Protein AF-W7QJF6-F1 (afdb_monomer_lite)

Foldseek 3Di:
DPPPPVVVVVVVVVVPPPDPPQLWDWKWKWKWFAAPVRDTDIAIWAWTWDQDPVGTWIDTRVDIDHDPHDDQKDKWKWFADPLAWIDTPRGDPDTTGWMWMDIHPKIWIWDAQPVDPARSSIWIAIRNWTWGAPDRMWMWIQGADSHGGPDTDIDNIHGCPDPPD

Secondary structure (DSSP, 8-state):
--SHHHHHHHHHHGGG--------EEE-EEEEEE-TTS-EEEEE--EEEEEETTEEEEEETTEEEE-SS--SEEEEEEEEETTTEEE-TTT-SS-BSEEEEEETTEEEEEEE-TTS-SGGGEEEEETTEEEEESSSEEEEEEEEETTEEEEEEEESEEE------

pLDDT: mean 88.52, std 15.72, range [31.42, 98.75]

Organism: NCBI:txid1328313

Structure (mmCIF, N/CA/C/O backbone):
data_AF-W7QJF6-F1
#
_entry.id   AF-W7QJF6-F1
#
loop_
_atom_site.group_PDB
_atom_site.id
_atom_site.type_symbol
_atom_site.label_atom_id
_atom_site.label_alt_id
_atom_site.label_comp_id
_atom_site.label_asym_id
_atom_site.label_entity_id
_atom_site.label_seq_id
_atom_site.pdbx_PDB_ins_code
_atom_site.Cartn_x
_atom_site.Cartn_y
_atom_site.Cartn_z
_atom_site.occupancy
_atom_site.B_iso_or_equiv
_atom_site.auth_seq_id
_atom_site.auth_comp_id
_atom_site.auth_asym_id
_atom_site.auth_atom_id
_atom_site.pdbx_PDB_model_num
ATOM 1 N N . MET A 1 1 ? 28.738 -36.493 -50.701 1.00 46.72 1 MET A N 1
ATOM 2 C CA . MET A 1 1 ? 28.879 -36.194 -49.258 1.00 46.72 1 MET A CA 1
ATOM 3 C C . MET A 1 1 ? 29.224 -34.708 -49.078 1.00 46.72 1 MET A C 1
ATOM 5 O O . MET A 1 1 ? 30.359 -34.384 -48.784 1.00 46.72 1 MET A O 1
ATOM 9 N N . PHE A 1 2 ? 28.289 -33.781 -49.338 1.00 48.06 2 PHE A N 1
ATOM 10 C CA . PHE A 1 2 ? 28.558 -32.322 -49.267 1.00 48.06 2 PHE A CA 1
ATOM 11 C C . PHE A 1 2 ? 27.484 -31.514 -48.511 1.00 48.06 2 PHE A C 1
ATOM 13 O O . PHE A 1 2 ? 27.641 -30.316 -48.318 1.00 48.06 2 PHE A O 1
ATOM 20 N N . PHE A 1 3 ? 26.427 -32.162 -48.008 1.00 50.78 3 PHE A N 1
ATOM 21 C CA . PHE A 1 3 ? 25.281 -31.479 -47.389 1.00 50.78 3 PHE A CA 1
ATOM 22 C C . PHE A 1 3 ? 25.464 -31.147 -45.891 1.00 50.78 3 PHE A C 1
ATOM 24 O O . PHE A 1 3 ? 24.672 -30.414 -45.313 1.00 50.78 3 PHE A O 1
ATOM 31 N N . SER A 1 4 ? 26.521 -31.661 -45.248 1.00 56.44 4 SER A N 1
ATOM 32 C CA . SER A 1 4 ? 26.684 -31.606 -43.783 1.00 56.44 4 SER A CA 1
ATOM 33 C C . SER A 1 4 ? 27.322 -30.316 -43.257 1.00 56.44 4 SER A C 1
ATOM 35 O O . SER A 1 4 ? 27.144 -29.992 -42.086 1.00 56.44 4 SER A O 1
ATOM 37 N N . ARG A 1 5 ? 28.082 -29.581 -44.080 1.00 53.31 5 ARG A N 1
ATOM 38 C CA . ARG A 1 5 ? 28.801 -28.376 -43.628 1.00 53.31 5 ARG A CA 1
ATOM 39 C C . ARG A 1 5 ? 27.915 -27.131 -43.649 1.00 53.31 5 ARG A C 1
ATOM 41 O O . ARG A 1 5 ? 27.956 -26.356 -42.703 1.00 53.31 5 ARG A O 1
ATOM 48 N N . SER A 1 6 ? 27.062 -26.983 -44.663 1.00 55.75 6 SER A N 1
ATOM 49 C CA . SER A 1 6 ? 26.187 -25.811 -44.819 1.00 55.75 6 SER A CA 1
ATOM 50 C C . SER A 1 6 ? 25.121 -25.697 -43.721 1.00 55.75 6 SER A C 1
ATOM 52 O O . SER A 1 6 ? 24.794 -24.593 -43.302 1.00 55.75 6 SER A O 1
ATOM 54 N N . ILE A 1 7 ? 24.633 -26.828 -43.198 1.00 58.03 7 ILE A N 1
ATOM 55 C CA . ILE A 1 7 ? 23.656 -26.865 -42.093 1.00 58.03 7 ILE A CA 1
ATOM 56 C C . ILE A 1 7 ? 24.297 -26.403 -40.773 1.00 58.03 7 ILE A C 1
ATOM 58 O O . ILE A 1 7 ? 23.670 -25.695 -39.990 1.00 58.03 7 ILE A O 1
ATOM 62 N N . MET A 1 8 ? 25.574 -26.728 -40.552 1.00 55.44 8 MET A N 1
ATOM 63 C CA . MET A 1 8 ? 26.297 -26.355 -39.333 1.00 55.44 8 MET A CA 1
ATOM 64 C C . MET A 1 8 ? 26.568 -24.843 -39.252 1.00 55.44 8 MET A C 1
ATOM 66 O O . MET A 1 8 ? 26.462 -24.260 -38.175 1.00 55.44 8 MET A O 1
ATOM 70 N N . TYR A 1 9 ? 26.843 -24.190 -40.388 1.00 56.91 9 TYR A N 1
ATOM 71 C CA . TYR A 1 9 ? 26.976 -22.728 -40.445 1.00 56.91 9 TYR A CA 1
ATOM 72 C C . TYR A 1 9 ? 25.636 -22.003 -40.246 1.00 56.91 9 TYR A C 1
ATOM 74 O O . TYR A 1 9 ? 25.615 -20.921 -39.662 1.00 56.91 9 TYR A O 1
ATOM 82 N N . LEU A 1 10 ? 24.517 -22.611 -40.658 1.00 56.88 10 LEU A N 1
ATOM 83 C CA . LEU A 1 10 ? 23.178 -22.050 -40.451 1.00 56.88 10 LEU A CA 1
ATOM 84 C C . LEU A 1 10 ? 22.755 -22.091 -38.968 1.00 56.88 10 LEU A C 1
ATOM 86 O O . LEU A 1 10 ? 22.147 -21.142 -38.481 1.00 56.88 10 LEU A O 1
ATOM 90 N N . CYS A 1 11 ? 23.139 -23.134 -38.222 1.00 58.06 11 CYS A N 1
ATOM 91 C CA . CYS A 1 11 ? 22.901 -23.209 -36.775 1.00 58.06 11 CYS A CA 1
ATOM 92 C C . CYS A 1 11 ? 23.768 -22.233 -35.962 1.00 58.06 11 CYS A C 1
ATOM 94 O O . CYS A 1 11 ? 23.315 -21.741 -34.931 1.00 58.06 11 CYS A O 1
ATOM 96 N N . LEU A 1 12 ? 24.989 -21.916 -36.415 1.00 58.09 12 LEU A N 1
ATOM 97 C CA . LEU A 1 12 ? 25.867 -20.974 -35.709 1.00 58.09 12 LEU A CA 1
ATOM 98 C C . LEU A 1 12 ? 25.387 -19.515 -35.819 1.00 58.09 12 LEU A C 1
ATOM 100 O O . LEU A 1 12 ? 25.610 -18.729 -34.901 1.00 58.09 12 LEU A O 1
ATOM 104 N N . LEU A 1 13 ? 24.705 -19.153 -36.914 1.00 56.78 13 LEU A N 1
ATOM 105 C CA . LEU A 1 13 ? 24.174 -17.798 -37.111 1.00 56.78 13 LEU A CA 1
ATOM 106 C C . LEU A 1 13 ? 22.956 -17.490 -36.219 1.00 56.78 13 LEU A C 1
ATOM 108 O O . LEU A 1 13 ? 22.717 -16.331 -35.892 1.00 56.78 13 LEU A O 1
ATOM 112 N N . ALA A 1 14 ? 22.204 -18.510 -35.793 1.00 58.88 14 ALA A N 1
ATOM 113 C CA . ALA A 1 14 ? 21.005 -18.337 -34.968 1.00 58.88 14 ALA A CA 1
ATOM 114 C C . ALA A 1 14 ? 21.309 -17.981 -33.496 1.00 58.88 14 ALA A C 1
ATOM 116 O O . ALA A 1 14 ? 20.433 -17.483 -32.794 1.00 58.88 14 ALA A O 1
ATOM 117 N N . LEU A 1 15 ? 22.546 -18.187 -33.025 1.00 57.34 15 LEU A N 1
ATOM 118 C CA . LEU A 1 15 ? 22.946 -17.941 -31.630 1.00 57.34 15 LEU A CA 1
ATOM 119 C C . LEU A 1 15 ? 23.272 -16.469 -31.315 1.00 57.34 15 LEU A C 1
ATOM 121 O O . LEU A 1 15 ? 23.477 -16.130 -30.153 1.00 57.34 15 LEU A O 1
ATOM 125 N N . PHE A 1 16 ? 23.307 -15.585 -32.318 1.00 56.84 16 PHE A N 1
ATOM 126 C CA . PHE A 1 16 ? 23.640 -14.166 -32.126 1.00 56.84 16 PHE A CA 1
ATOM 127 C C . PHE A 1 16 ? 22.431 -13.239 -31.969 1.00 56.84 16 PHE A C 1
ATOM 129 O O . PHE A 1 16 ? 22.605 -12.049 -31.706 1.00 56.84 16 PHE A O 1
ATOM 136 N N . VAL A 1 17 ? 21.203 -13.759 -32.043 1.00 60.44 17 VAL A N 1
ATOM 137 C CA . VAL A 1 17 ? 19.993 -12.980 -31.736 1.00 60.44 17 VAL A CA 1
ATOM 138 C C . VAL A 1 17 ? 19.698 -13.081 -30.237 1.00 60.44 17 VAL A C 1
ATOM 140 O O . VAL A 1 17 ? 18.695 -13.640 -29.808 1.00 60.44 17 VAL A O 1
ATOM 143 N N . SER A 1 18 ? 20.606 -12.562 -29.407 1.00 57.16 18 SER A N 1
ATOM 144 C CA . SER A 1 18 ? 20.314 -12.325 -27.992 1.00 57.16 18 SER A CA 1
ATOM 145 C C . SER A 1 18 ? 19.528 -11.022 -27.897 1.00 57.16 18 SER A C 1
ATOM 147 O O . SER A 1 18 ? 20.116 -9.943 -27.814 1.00 57.16 18 SER A O 1
ATOM 149 N N . THR A 1 19 ? 18.197 -11.096 -27.907 1.00 59.34 19 THR A N 1
ATOM 150 C CA . THR A 1 19 ? 17.375 -9.951 -27.505 1.00 59.34 19 THR A CA 1
ATOM 151 C C . THR A 1 19 ? 17.765 -9.588 -26.077 1.00 59.34 19 THR A C 1
ATOM 153 O O . THR A 1 19 ? 17.711 -10.437 -25.187 1.00 59.34 19 THR A O 1
ATOM 156 N N . LYS A 1 20 ? 18.203 -8.348 -25.844 1.00 55.03 20 LYS A N 1
ATOM 157 C CA . LYS A 1 20 ? 18.282 -7.802 -24.489 1.00 55.03 20 LYS A CA 1
ATOM 158 C C . LYS A 1 20 ? 16.850 -7.821 -23.963 1.00 55.03 20 LYS A C 1
ATOM 160 O O . LYS A 1 20 ? 16.043 -7.003 -24.390 1.00 55.03 20 LYS A O 1
ATOM 165 N N . ALA A 1 21 ? 16.512 -8.814 -23.144 1.00 64.62 21 ALA A N 1
ATOM 166 C CA . ALA A 1 21 ? 15.244 -8.828 -22.441 1.00 64.62 21 ALA A CA 1
ATOM 167 C C . ALA A 1 21 ? 15.278 -7.624 -21.498 1.00 64.62 21 ALA A C 1
ATOM 169 O O . ALA A 1 21 ? 15.979 -7.641 -20.489 1.00 64.62 21 ALA A O 1
ATOM 170 N N . SER A 1 22 ? 14.636 -6.531 -21.903 1.00 67.31 22 SER A N 1
ATOM 171 C CA . SER A 1 22 ? 14.373 -5.431 -20.990 1.00 67.31 22 SER A CA 1
ATOM 172 C C . SER A 1 22 ? 13.308 -5.945 -20.038 1.00 67.31 22 SER A C 1
ATOM 174 O O . SER A 1 22 ? 12.231 -6.339 -20.485 1.00 67.31 22 SER A O 1
ATOM 176 N N . ALA A 1 23 ? 13.635 -6.017 -18.751 1.00 79.12 23 ALA A N 1
ATOM 177 C CA . ALA A 1 23 ? 12.638 -6.254 -17.724 1.00 79.12 23 ALA A CA 1
ATOM 178 C C . ALA A 1 23 ? 11.577 -5.160 -17.873 1.00 79.12 23 ALA A C 1
ATOM 180 O O . ALA A 1 23 ? 11.911 -3.986 -17.829 1.00 79.12 23 ALA A O 1
ATOM 181 N N . GLU A 1 24 ? 10.327 -5.508 -18.128 1.00 93.12 24 GLU A N 1
ATOM 182 C CA . GLU A 1 24 ? 9.219 -4.560 -18.122 1.00 93.12 24 GLU A CA 1
ATOM 183 C C . GLU A 1 24 ? 8.052 -5.225 -17.422 1.00 93.12 24 GLU A C 1
ATOM 185 O O . GLU A 1 24 ? 7.774 -6.406 -17.638 1.00 93.12 24 GLU A O 1
ATOM 190 N N . PHE A 1 25 ? 7.359 -4.466 -16.584 1.00 95.44 25 PHE A N 1
ATOM 191 C CA . PHE A 1 25 ? 6.151 -4.945 -15.938 1.00 95.44 25 PHE A CA 1
ATOM 192 C C . PHE A 1 25 ? 5.097 -3.854 -15.881 1.00 95.44 25 PHE A C 1
ATOM 194 O O . PHE A 1 25 ? 5.381 -2.655 -15.793 1.00 95.44 25 PHE A O 1
ATOM 201 N N . ASP A 1 26 ? 3.851 -4.304 -15.896 1.00 96.44 26 ASP A N 1
ATOM 202 C CA . ASP A 1 26 ? 2.683 -3.485 -15.634 1.00 96.44 26 ASP A CA 1
ATOM 203 C C . ASP A 1 26 ? 1.803 -4.217 -14.634 1.00 96.44 26 ASP A C 1
ATOM 205 O O . ASP A 1 26 ? 1.216 -5.254 -14.939 1.00 96.44 26 ASP A O 1
ATOM 209 N N . LEU A 1 27 ? 1.769 -3.696 -13.416 1.00 97.25 27 LEU A N 1
ATOM 210 C CA . LEU A 1 27 ? 0.992 -4.229 -12.316 1.00 97.25 27 LEU A CA 1
ATOM 211 C C . LEU A 1 27 ? -0.161 -3.260 -12.065 1.00 97.25 27 LEU A C 1
ATOM 213 O O . LEU A 1 27 ? -0.019 -2.337 -11.251 1.00 97.25 27 LEU A O 1
ATOM 217 N N . PRO A 1 28 ? -1.308 -3.439 -12.745 1.00 96.88 28 PRO A N 1
ATOM 218 C CA . PRO A 1 28 ? -2.500 -2.700 -12.385 1.00 96.88 28 PRO A CA 1
ATOM 219 C C . PRO A 1 28 ? -2.871 -3.060 -10.947 1.00 96.88 28 PRO A C 1
ATOM 221 O O . PRO A 1 28 ? -2.832 -4.226 -10.540 1.00 96.88 28 PRO A O 1
ATOM 224 N N . GLY A 1 29 ? -3.234 -2.047 -10.173 1.00 97.56 29 GLY A N 1
ATOM 225 C CA . GLY A 1 29 ? -3.685 -2.240 -8.809 1.00 97.56 29 GLY A CA 1
ATOM 226 C C . GLY A 1 29 ? -4.877 -1.367 -8.492 1.00 97.56 29 GLY A C 1
ATOM 227 O O . GLY A 1 29 ? -5.045 -0.275 -9.039 1.00 97.56 29 GLY A O 1
ATOM 228 N N . GLN A 1 30 ? -5.723 -1.878 -7.607 1.00 98.38 30 GLN A N 1
ATOM 229 C CA . GLN A 1 30 ? -6.931 -1.194 -7.184 1.00 98.38 30 GLN A CA 1
ATOM 230 C C . GLN A 1 30 ? -7.169 -1.406 -5.696 1.00 98.38 30 GLN A C 1
ATOM 232 O O . GLN A 1 30 ? -7.272 -2.538 -5.210 1.00 98.38 30 GLN A O 1
ATOM 237 N N . ALA A 1 31 ? -7.278 -0.295 -4.976 1.00 98.38 31 ALA A N 1
ATOM 238 C CA . ALA A 1 31 ? -7.696 -0.251 -3.590 1.00 98.38 31 ALA A CA 1
ATOM 239 C C . ALA A 1 31 ? -9.178 0.118 -3.503 1.00 98.38 31 ALA A C 1
ATOM 241 O O . ALA A 1 31 ? -9.624 1.111 -4.066 1.00 98.38 31 ALA A O 1
ATOM 242 N N . ILE A 1 32 ? -9.953 -0.658 -2.754 1.00 98.62 32 ILE A N 1
ATOM 243 C CA . ILE A 1 32 ? -11.303 -0.288 -2.340 1.00 98.62 32 ILE A CA 1
ATOM 244 C C . ILE A 1 32 ? -11.212 0.228 -0.911 1.00 98.62 32 ILE A C 1
ATOM 246 O O . ILE A 1 32 ? -11.050 -0.564 0.018 1.00 98.62 32 ILE A O 1
ATOM 250 N N . ILE A 1 33 ? -11.325 1.544 -0.730 1.00 98.25 33 ILE A N 1
ATOM 251 C CA . ILE A 1 33 ? -11.368 2.169 0.596 1.00 98.25 33 ILE A CA 1
ATOM 252 C C . ILE A 1 33 ? -12.810 2.282 1.087 1.00 98.25 33 ILE A C 1
ATOM 254 O O . ILE A 1 33 ? -13.732 2.505 0.301 1.00 98.25 33 ILE A O 1
ATOM 258 N N . VAL A 1 34 ? -13.008 2.147 2.396 1.00 98.25 34 VAL A N 1
ATOM 259 C CA . VAL A 1 34 ? -14.303 2.335 3.061 1.00 98.25 34 VAL A CA 1
ATOM 260 C C . VAL A 1 34 ? -14.185 3.499 4.030 1.00 98.25 34 VAL A C 1
ATOM 262 O O . VAL A 1 34 ? -13.388 3.442 4.965 1.00 98.25 34 VAL A O 1
ATOM 265 N N . TYR A 1 35 ? -14.963 4.554 3.815 1.00 96.94 35 TYR A N 1
ATOM 266 C CA . TYR A 1 35 ? -15.011 5.724 4.692 1.00 96.94 35 TYR A CA 1
ATOM 267 C C . TYR A 1 35 ? -15.844 5.461 5.958 1.00 96.94 35 TYR A C 1
ATOM 269 O O . TYR A 1 35 ? -16.648 4.528 5.971 1.00 96.94 35 TYR A O 1
ATOM 277 N N . PRO A 1 36 ? -15.737 6.312 7.000 1.00 93.69 36 PRO A N 1
ATOM 278 C CA . PRO A 1 36 ? -16.534 6.171 8.225 1.00 93.69 36 PRO A CA 1
ATOM 279 C C . PRO A 1 36 ? -18.051 6.167 7.996 1.00 93.69 36 PRO A C 1
ATOM 281 O O . PRO A 1 36 ? -18.788 5.561 8.765 1.00 93.69 36 PRO A O 1
ATOM 284 N N . SER A 1 37 ? -18.522 6.797 6.915 1.00 94.81 37 SER A N 1
ATOM 285 C CA . SER A 1 37 ? -19.928 6.773 6.491 1.00 94.81 37 SER A CA 1
ATOM 286 C C . SER A 1 37 ? -20.387 5.428 5.910 1.00 94.81 37 SER A C 1
ATOM 288 O O . SER A 1 37 ? -21.560 5.274 5.586 1.00 94.81 37 SER A O 1
ATOM 290 N N . GLY A 1 38 ? -19.475 4.474 5.710 1.00 95.31 38 GLY A N 1
ATOM 291 C CA . GLY A 1 38 ? -19.715 3.225 4.987 1.00 95.31 38 GLY A CA 1
ATOM 292 C C . GLY A 1 38 ? -19.571 3.346 3.466 1.00 95.31 38 GLY A C 1
ATOM 293 O O . GLY A 1 38 ? -19.609 2.328 2.772 1.00 95.31 38 GLY A O 1
ATOM 294 N N . LEU A 1 39 ? -19.362 4.559 2.935 1.00 97.06 39 LEU A N 1
ATOM 295 C CA . LEU A 1 39 ? -19.126 4.773 1.507 1.00 97.06 39 LEU A CA 1
ATOM 296 C C . LEU A 1 39 ? -17.869 4.022 1.058 1.00 97.06 39 LEU A C 1
ATOM 298 O O . LEU A 1 39 ? -16.792 4.206 1.627 1.00 97.06 39 LEU A O 1
ATOM 302 N N . LYS A 1 40 ? -18.007 3.226 -0.003 1.00 98.25 40 LYS A N 1
ATOM 303 C CA . LYS A 1 40 ? -16.890 2.551 -0.663 1.00 98.25 40 LYS A CA 1
ATOM 304 C C . LYS A 1 40 ? -16.434 3.362 -1.864 1.00 98.25 40 LYS A C 1
ATOM 306 O O . LYS A 1 40 ? -17.268 3.812 -2.647 1.00 98.25 40 LYS A O 1
ATOM 311 N N . LYS A 1 41 ? -15.124 3.518 -2.026 1.00 98.00 41 LYS A N 1
ATOM 312 C CA . LYS A 1 41 ? -14.538 4.220 -3.167 1.00 98.00 41 LYS A CA 1
ATOM 313 C C . LYS A 1 41 ? -13.386 3.399 -3.754 1.00 98.00 41 LYS A C 1
ATOM 315 O O . LYS A 1 41 ? -12.486 3.036 -2.997 1.00 98.00 41 LYS A O 1
ATOM 320 N N . PRO A 1 42 ? -13.398 3.099 -5.064 1.00 98.12 42 PRO A N 1
ATOM 321 C CA . PRO A 1 42 ? -12.235 2.542 -5.732 1.00 98.12 42 PRO A CA 1
ATOM 322 C C . PRO A 1 42 ? -11.166 3.622 -5.931 1.00 98.12 42 PRO A C 1
ATOM 324 O O . PRO A 1 42 ? -11.480 4.791 -6.174 1.00 98.12 42 PRO A O 1
ATOM 327 N N . VAL A 1 43 ? -9.909 3.216 -5.822 1.00 97.94 43 VAL A N 1
ATOM 328 C CA . VAL A 1 43 ? -8.728 4.022 -6.110 1.00 97.94 43 VAL A CA 1
ATOM 329 C C . VAL A 1 43 ? -7.775 3.162 -6.917 1.00 97.94 43 VAL A C 1
ATOM 331 O O . VAL A 1 43 ? -7.345 2.110 -6.442 1.00 97.94 43 VAL A O 1
ATOM 334 N N . ASP A 1 44 ? -7.446 3.609 -8.120 1.00 97.88 44 ASP A N 1
ATOM 335 C CA . ASP A 1 44 ? -6.456 2.933 -8.944 1.00 97.88 44 ASP A CA 1
ATOM 336 C C . ASP A 1 44 ? -5.063 3.346 -8.475 1.00 97.88 44 ASP A C 1
ATOM 338 O O . ASP A 1 44 ? -4.715 4.527 -8.420 1.00 97.88 44 ASP A O 1
ATOM 342 N N . PHE A 1 45 ? -4.277 2.355 -8.087 1.00 98.19 45 PHE A N 1
ATOM 343 C CA . PHE A 1 45 ? -2.912 2.539 -7.635 1.00 98.19 45 PHE A CA 1
ATOM 344 C C . PHE A 1 45 ? -2.135 1.294 -8.034 1.00 98.19 45 PHE A C 1
ATOM 346 O O . PHE A 1 45 ? -2.334 0.233 -7.459 1.00 98.19 45 PHE A O 1
ATOM 353 N N . GLY A 1 46 ? -1.320 1.414 -9.077 1.00 98.06 46 GLY A N 1
ATOM 354 C CA . GLY A 1 46 ? -0.523 0.326 -9.636 1.00 98.06 46 GLY A CA 1
ATOM 355 C C . GLY A 1 46 ? 0.953 0.684 -9.718 1.00 98.06 46 GLY A C 1
ATOM 356 O O . GLY A 1 46 ? 1.332 1.828 -9.453 1.00 98.06 46 GLY A O 1
ATOM 357 N N . PHE A 1 47 ? 1.771 -0.283 -10.124 1.00 98.25 47 PHE A N 1
ATOM 358 C CA . PHE A 1 47 ? 3.188 -0.071 -10.405 1.00 98.25 47 PHE A CA 1
ATOM 359 C C . PHE A 1 47 ? 3.509 -0.459 -11.839 1.00 98.25 47 PHE A C 1
ATOM 361 O O . PHE A 1 47 ? 3.071 -1.504 -12.306 1.00 98.25 47 PHE A O 1
ATOM 368 N N . SER A 1 48 ? 4.325 0.332 -12.526 1.00 97.44 48 SER A N 1
ATOM 369 C CA . SER A 1 48 ? 4.808 -0.041 -13.856 1.00 97.44 48 SER A CA 1
ATOM 370 C C . SER A 1 48 ? 6.271 0.318 -14.028 1.00 97.44 48 SER A C 1
ATOM 372 O O . SER A 1 48 ? 6.685 1.391 -13.596 1.00 97.44 48 SER A O 1
ATOM 374 N N . TYR A 1 49 ? 7.017 -0.522 -14.730 1.00 97.06 49 TYR A N 1
ATOM 375 C CA . TYR A 1 49 ? 8.364 -0.237 -15.208 1.00 97.06 49 TYR A CA 1
ATOM 376 C C . TYR A 1 49 ? 8.400 -0.516 -16.708 1.00 97.06 49 TYR A C 1
ATOM 378 O O . TYR A 1 49 ? 8.193 -1.659 -17.113 1.00 97.06 49 TYR A O 1
ATOM 386 N N . LYS A 1 50 ? 8.571 0.528 -17.526 1.00 95.38 50 LYS A N 1
ATOM 387 C CA . LYS A 1 50 ? 8.444 0.439 -18.991 1.00 95.38 50 LYS A CA 1
ATOM 388 C C . LYS A 1 50 ? 9.429 1.353 -19.704 1.00 95.38 50 LYS A C 1
ATOM 390 O O . LYS A 1 50 ? 9.685 2.467 -19.232 1.00 95.38 50 LYS A O 1
ATOM 395 N N . MET A 1 51 ? 9.938 0.919 -20.854 1.00 93.00 51 MET A N 1
ATOM 396 C CA . MET A 1 51 ? 10.613 1.807 -21.791 1.00 93.00 51 MET A CA 1
ATOM 397 C C . MET A 1 51 ? 9.583 2.733 -22.444 1.00 93.00 51 MET A C 1
ATOM 399 O O . MET A 1 51 ? 8.524 2.300 -22.894 1.00 93.00 51 MET A O 1
ATOM 403 N N . THR A 1 52 ? 9.891 4.023 -22.489 1.00 88.75 52 THR A N 1
ATOM 404 C CA . THR A 1 52 ? 9.105 5.033 -23.205 1.00 88.75 52 THR A CA 1
ATOM 405 C C . THR A 1 52 ? 10.011 5.779 -24.176 1.00 88.75 52 THR A C 1
ATOM 407 O O . THR A 1 52 ? 11.234 5.646 -24.108 1.00 88.75 52 THR A O 1
ATOM 410 N N . ASP A 1 53 ? 9.437 6.612 -25.041 1.00 88.44 53 ASP A N 1
ATOM 411 C CA . ASP A 1 53 ? 10.216 7.464 -25.949 1.00 88.44 53 ASP A CA 1
ATOM 412 C C . ASP A 1 53 ? 11.162 8.426 -25.193 1.00 88.44 53 ASP A C 1
ATOM 414 O O . ASP A 1 53 ? 12.184 8.851 -25.725 1.00 88.44 53 ASP A O 1
ATOM 418 N N . GLU A 1 54 ? 10.859 8.728 -23.924 1.00 87.75 54 GLU A N 1
ATOM 419 C CA . GLU A 1 54 ? 11.665 9.567 -23.024 1.00 87.75 54 GLU A CA 1
ATOM 420 C C . GLU A 1 54 ? 12.695 8.767 -22.197 1.00 87.75 54 GLU A C 1
ATOM 422 O O . GLU A 1 54 ? 13.330 9.308 -21.289 1.00 87.75 54 GLU A O 1
ATOM 427 N N . GLY A 1 55 ? 12.852 7.472 -22.480 1.00 90.12 55 GLY A N 1
ATOM 428 C CA . GLY A 1 55 ? 13.657 6.533 -21.701 1.00 90.12 55 GLY A CA 1
ATOM 429 C C . GLY A 1 55 ? 12.824 5.682 -20.743 1.00 90.12 55 GLY A C 1
ATOM 430 O O . GLY A 1 55 ? 11.590 5.688 -20.770 1.00 90.12 55 GLY A O 1
ATOM 431 N N . THR A 1 56 ? 13.496 4.904 -19.895 1.00 94.56 56 THR A N 1
ATOM 432 C CA . THR A 1 56 ? 12.819 3.976 -18.984 1.00 94.56 56 THR A CA 1
ATOM 433 C C . THR A 1 56 ? 12.217 4.695 -17.785 1.00 94.56 56 THR A C 1
ATOM 435 O O . THR A 1 56 ? 12.871 5.511 -17.128 1.00 94.56 56 THR A O 1
ATOM 438 N N . ARG A 1 57 ? 10.960 4.375 -17.475 1.00 96.69 57 ARG A N 1
ATOM 439 C CA . ARG A 1 57 ? 10.199 5.019 -16.404 1.00 96.69 57 ARG A CA 1
ATOM 440 C C . ARG A 1 57 ? 9.665 4.001 -15.414 1.00 96.69 57 ARG A C 1
ATOM 442 O O . ARG A 1 57 ? 9.165 2.951 -15.809 1.00 96.69 57 ARG A O 1
ATOM 449 N N . PHE A 1 58 ? 9.718 4.357 -14.136 1.00 97.31 58 PHE A N 1
ATOM 450 C CA . PHE A 1 58 ? 8.984 3.683 -13.073 1.00 97.31 58 PHE A CA 1
ATOM 451 C C . PHE A 1 58 ? 7.808 4.560 -12.647 1.00 97.31 58 PHE A C 1
ATOM 453 O O . PHE A 1 58 ? 7.986 5.757 -12.406 1.00 97.31 58 PHE A O 1
ATOM 460 N N . SER A 1 59 ? 6.622 3.972 -12.529 1.00 97.62 59 SER A N 1
ATOM 461 C CA . SER A 1 59 ? 5.407 4.665 -12.107 1.00 97.62 59 SER A CA 1
ATOM 462 C C . SER A 1 59 ? 4.782 3.991 -10.893 1.00 97.62 59 SER A C 1
ATOM 464 O O . SER A 1 59 ? 4.776 2.766 -10.795 1.00 97.62 59 SER A O 1
ATOM 466 N N . ALA A 1 60 ? 4.235 4.808 -9.995 1.00 97.44 60 ALA A N 1
ATOM 467 C CA . ALA A 1 60 ? 3.445 4.413 -8.835 1.00 97.44 60 ALA A CA 1
ATOM 468 C C . ALA A 1 60 ? 2.168 5.267 -8.817 1.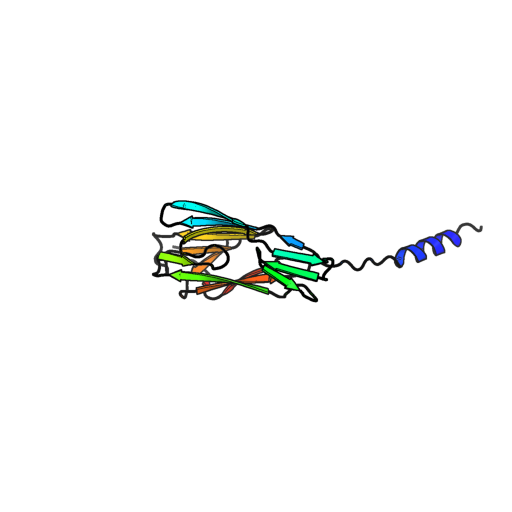00 97.44 60 ALA A C 1
ATOM 470 O O . ALA A 1 60 ? 2.214 6.473 -8.546 1.00 97.44 60 ALA A O 1
ATOM 471 N N . GLY A 1 61 ? 1.032 4.666 -9.171 1.00 96.12 61 GLY A N 1
ATOM 472 C CA . GLY A 1 61 ? -0.194 5.408 -9.473 1.00 96.12 61 GLY A CA 1
ATOM 473 C C . GLY A 1 61 ? 0.036 6.437 -10.586 1.00 96.12 61 GLY A C 1
ATOM 474 O O . GLY A 1 61 ? 0.581 6.119 -11.640 1.00 96.12 61 GLY A O 1
ATOM 475 N N . ASN A 1 62 ? -0.352 7.690 -10.343 1.00 94.00 62 ASN A N 1
ATOM 476 C CA . ASN A 1 62 ? -0.171 8.796 -11.291 1.00 94.00 62 ASN A CA 1
ATOM 477 C C . ASN A 1 62 ? 1.246 9.400 -11.289 1.00 94.00 62 ASN A C 1
ATOM 479 O O . ASN A 1 62 ? 1.540 10.259 -12.120 1.00 94.00 62 ASN A O 1
ATOM 483 N N . SER A 1 63 ? 2.109 9.000 -10.353 1.00 95.06 63 SER A N 1
ATOM 484 C CA . SER A 1 63 ? 3.481 9.501 -10.258 1.00 95.06 63 SER A CA 1
ATOM 485 C C . SER A 1 63 ? 4.402 8.667 -11.138 1.00 95.06 63 SER A C 1
ATOM 487 O O . SER A 1 63 ? 4.319 7.443 -11.117 1.00 95.06 63 SER A O 1
ATOM 489 N N . SER A 1 64 ? 5.311 9.308 -11.873 1.00 96.06 64 SER A N 1
ATOM 490 C CA . SER A 1 64 ? 6.260 8.618 -12.751 1.00 96.06 64 SER A CA 1
ATOM 491 C C . SER A 1 64 ? 7.616 9.313 -12.762 1.00 96.06 64 SER A C 1
ATOM 493 O O . SER A 1 64 ? 7.678 10.538 -12.869 1.00 96.06 64 SER A O 1
ATOM 495 N N . VAL A 1 65 ? 8.700 8.542 -12.705 1.00 95.81 65 VAL A N 1
ATOM 496 C CA . VAL A 1 65 ? 10.083 9.040 -12.670 1.00 95.81 65 VAL A CA 1
ATOM 497 C C . VAL A 1 65 ? 10.971 8.274 -13.647 1.00 95.81 65 VAL A C 1
ATOM 499 O O . VAL A 1 65 ? 10.781 7.076 -13.860 1.00 95.81 65 VAL A O 1
ATOM 502 N N . ALA A 1 66 ? 11.945 8.966 -14.241 1.00 96.31 66 ALA A N 1
ATOM 503 C CA . ALA A 1 66 ? 12.960 8.341 -15.083 1.00 96.31 66 ALA A CA 1
ATOM 504 C C . ALA A 1 66 ? 13.945 7.542 -14.220 1.00 96.31 66 ALA A C 1
ATOM 506 O O . ALA A 1 66 ? 14.394 8.019 -13.176 1.00 96.31 66 ALA A O 1
ATOM 507 N N . VAL A 1 67 ? 14.279 6.331 -14.656 1.00 94.88 67 VAL A N 1
ATOM 508 C CA . VAL A 1 67 ? 15.143 5.401 -13.921 1.00 94.88 67 VAL A CA 1
ATOM 509 C C . VAL A 1 67 ? 16.034 4.626 -14.887 1.00 94.88 67 VAL A C 1
ATOM 511 O O . VAL A 1 67 ? 15.641 4.334 -16.010 1.00 94.88 67 VAL A O 1
ATOM 514 N N . SER A 1 68 ? 17.238 4.258 -14.453 1.00 91.25 68 SER A N 1
ATOM 515 C CA . SER A 1 68 ? 18.136 3.404 -15.245 1.00 91.25 68 SER A CA 1
ATOM 516 C C . SER A 1 68 ? 17.845 1.909 -15.081 1.00 91.25 68 SER A C 1
ATOM 518 O O . SER A 1 68 ? 18.218 1.115 -15.938 1.00 91.25 68 SER A O 1
ATOM 520 N N . GLN A 1 69 ? 17.183 1.524 -13.990 1.00 91.88 69 GLN A N 1
ATOM 521 C CA . GLN A 1 69 ? 16.860 0.146 -13.614 1.00 91.88 69 GLN A CA 1
ATOM 522 C C . GLN A 1 69 ? 15.602 0.124 -12.739 1.00 91.88 69 GLN A C 1
ATOM 524 O O . GLN A 1 69 ? 15.174 1.174 -12.249 1.00 91.88 69 GLN A O 1
ATOM 529 N N . VAL A 1 70 ? 15.011 -1.055 -12.534 1.00 93.88 70 VAL A N 1
ATOM 530 C CA . VAL A 1 70 ? 13.891 -1.226 -11.595 1.00 93.88 70 VAL A CA 1
ATOM 531 C C . VAL A 1 70 ? 14.329 -0.749 -10.199 1.00 93.88 70 VAL A C 1
ATOM 533 O O . VAL A 1 70 ? 15.392 -1.165 -9.730 1.00 93.88 70 VAL A O 1
ATOM 536 N N . PRO A 1 71 ? 13.56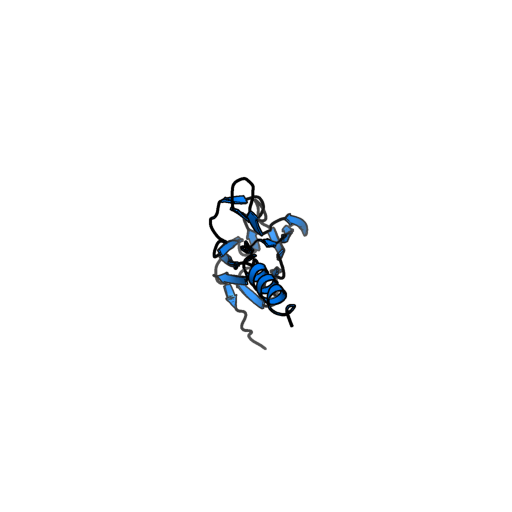2 0.122 -9.518 1.00 94.56 71 PRO A N 1
ATOM 537 C CA . PRO A 1 71 ? 13.865 0.506 -8.143 1.00 94.56 71 PRO A CA 1
ATOM 538 C C . PRO A 1 71 ? 13.856 -0.703 -7.209 1.00 94.56 71 PRO A C 1
ATOM 540 O O . PRO A 1 71 ? 12.992 -1.562 -7.325 1.00 94.56 71 PRO A O 1
ATOM 543 N N . GLU A 1 72 ? 14.749 -0.742 -6.220 1.00 95.31 72 GLU A N 1
ATOM 544 C CA . GLU A 1 72 ? 14.769 -1.853 -5.256 1.00 95.31 72 GLU A CA 1
ATOM 545 C C . GLU A 1 72 ? 13.473 -1.938 -4.440 1.00 95.31 72 GLU A C 1
ATOM 547 O O . GLU A 1 72 ? 13.013 -3.033 -4.105 1.00 95.31 72 GLU A O 1
ATOM 552 N N . GLN A 1 73 ? 12.886 -0.782 -4.110 1.00 96.81 73 GLN A N 1
ATOM 553 C CA . GLN A 1 73 ? 11.684 -0.721 -3.293 1.00 96.81 73 GLN A CA 1
ATOM 554 C C . GLN A 1 73 ? 10.844 0.544 -3.496 1.00 96.81 73 GLN A C 1
ATOM 556 O O . GLN A 1 73 ? 11.347 1.595 -3.896 1.00 96.81 73 GLN A O 1
ATOM 561 N N . TYR A 1 74 ? 9.573 0.446 -3.112 1.00 97.75 74 TYR A N 1
ATOM 562 C CA . TYR A 1 74 ? 8.655 1.563 -2.897 1.00 97.75 74 TYR A CA 1
ATOM 563 C C . TYR A 1 74 ? 7.970 1.382 -1.542 1.00 97.75 74 TYR A C 1
ATOM 565 O O . TYR A 1 74 ? 7.535 0.279 -1.214 1.00 97.75 74 TYR A O 1
ATOM 573 N N . THR A 1 75 ? 7.850 2.450 -0.755 1.00 97.81 75 THR A N 1
ATOM 574 C CA . THR A 1 75 ? 7.242 2.388 0.581 1.00 97.81 75 THR A CA 1
ATOM 575 C C . THR A 1 75 ? 5.911 3.123 0.594 1.00 97.81 75 THR A C 1
ATOM 577 O O . THR A 1 75 ? 5.858 4.318 0.319 1.00 97.81 75 THR A O 1
ATOM 580 N N . LEU A 1 76 ? 4.854 2.423 0.999 1.00 97.69 76 LEU A N 1
ATOM 581 C CA . LEU A 1 76 ? 3.539 2.997 1.277 1.00 97.69 76 LEU A CA 1
ATOM 582 C C . LEU A 1 76 ? 3.318 3.059 2.793 1.00 97.69 76 LEU A C 1
ATOM 584 O O . LEU A 1 76 ? 3.497 2.059 3.489 1.00 97.69 76 LEU A O 1
ATOM 588 N N . ALA A 1 77 ? 2.940 4.220 3.322 1.00 97.62 77 ALA A N 1
ATOM 589 C CA . ALA A 1 77 ? 2.778 4.426 4.760 1.00 97.62 77 ALA A CA 1
ATOM 590 C C . ALA A 1 77 ? 1.299 4.442 5.172 1.00 97.62 77 ALA A C 1
ATOM 592 O O . ALA A 1 77 ? 0.488 5.182 4.621 1.00 97.62 77 ALA A O 1
ATOM 593 N N . LEU A 1 78 ? 0.961 3.635 6.178 1.00 97.75 78 LEU A N 1
ATOM 594 C CA . LEU A 1 78 ? -0.353 3.578 6.809 1.00 97.75 78 LEU A CA 1
ATOM 595 C C . LEU A 1 78 ? -0.263 4.300 8.144 1.00 97.75 78 LEU A C 1
ATOM 597 O O . LEU A 1 78 ? 0.405 3.820 9.062 1.00 97.75 78 LEU A O 1
ATOM 601 N N . TYR A 1 79 ? -0.980 5.409 8.269 1.00 97.12 79 TYR A N 1
ATOM 602 C CA . TYR A 1 79 ? -1.039 6.189 9.498 1.00 97.12 79 TYR A CA 1
ATOM 603 C C . TYR A 1 79 ? -2.334 5.910 10.249 1.00 97.12 79 TYR A C 1
ATOM 605 O O . TYR A 1 79 ? -3.423 6.172 9.743 1.00 97.12 79 TYR A O 1
ATOM 613 N N . LEU A 1 80 ? -2.210 5.413 11.474 1.00 96.69 80 LEU A N 1
ATOM 614 C CA . LEU A 1 80 ? -3.299 5.247 12.421 1.00 96.69 80 LEU A CA 1
ATOM 615 C C . LEU A 1 80 ? -3.552 6.563 13.157 1.00 96.69 80 LEU A C 1
ATOM 617 O O . LEU A 1 80 ? -2.725 7.040 13.935 1.00 96.69 80 LEU A O 1
ATOM 621 N N . HIS A 1 81 ? -4.732 7.128 12.934 1.00 95.19 81 HIS A N 1
ATOM 622 C CA . HIS A 1 81 ? -5.188 8.363 13.549 1.00 95.19 81 HIS A CA 1
ATOM 623 C C . HIS A 1 81 ? -6.237 8.080 14.626 1.00 95.19 81 HIS A C 1
ATOM 625 O O . HIS A 1 81 ? -7.242 7.409 14.367 1.00 95.19 81 HIS A O 1
ATOM 631 N N . GLN A 1 82 ? -5.994 8.600 15.835 1.00 93.44 82 GLN A N 1
ATOM 632 C CA . GLN A 1 82 ? -6.887 8.482 17.001 1.00 93.44 82 GLN A CA 1
ATOM 633 C C . GLN A 1 82 ? -7.323 7.037 17.310 1.00 93.44 82 GLN A C 1
ATOM 635 O O . GLN A 1 82 ? -8.424 6.812 17.799 1.00 93.44 82 GLN A O 1
ATOM 640 N N . ASP A 1 83 ? -6.493 6.043 16.966 1.00 91.62 83 ASP A N 1
ATOM 641 C CA . ASP A 1 83 ? -6.814 4.611 17.075 1.00 91.62 83 ASP A CA 1
ATOM 642 C C . ASP A 1 83 ? -8.130 4.194 16.371 1.00 91.62 83 ASP A C 1
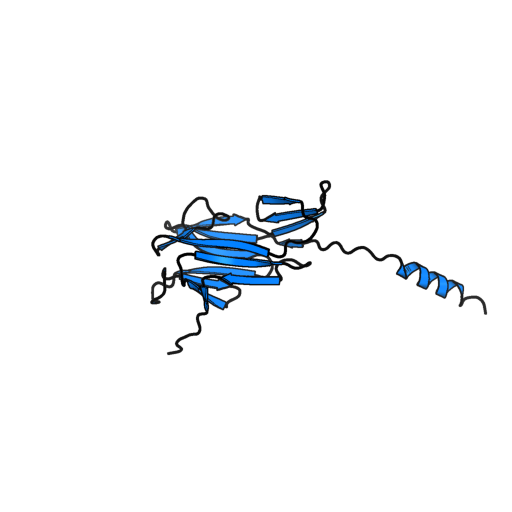ATOM 644 O O . ASP A 1 83 ? -8.685 3.123 16.620 1.00 91.62 83 ASP A O 1
ATOM 648 N N . GLN A 1 84 ? -8.645 5.024 15.461 1.00 91.06 84 GLN A N 1
ATOM 649 C CA . GLN A 1 84 ? -9.974 4.864 14.871 1.00 91.06 84 GLN A CA 1
ATOM 650 C C . GLN A 1 84 ? -9.931 4.871 13.353 1.00 91.06 84 GLN A C 1
ATOM 652 O O . GLN A 1 84 ? -10.636 4.068 12.740 1.00 91.06 84 GLN A O 1
ATOM 657 N N . TYR A 1 85 ? -9.084 5.701 12.753 1.00 94.88 85 TYR A N 1
ATOM 658 C CA . TYR A 1 85 ? -9.056 5.926 11.314 1.00 94.88 85 TYR A CA 1
ATOM 659 C C . TYR A 1 85 ? -7.662 5.746 10.742 1.00 94.88 85 TYR A C 1
ATOM 661 O O . TYR A 1 85 ? -6.670 5.751 11.465 1.00 94.88 85 TYR A O 1
ATOM 669 N N . ILE A 1 86 ? -7.605 5.573 9.431 1.00 97.12 86 ILE A N 1
ATOM 670 C CA . ILE A 1 86 ? -6.390 5.280 8.692 1.00 97.12 86 ILE A CA 1
ATOM 671 C C . ILE A 1 86 ? -6.236 6.315 7.598 1.00 97.12 86 ILE A C 1
ATOM 673 O O . ILE A 1 86 ? -7.214 6.734 6.977 1.00 97.12 86 ILE A O 1
ATOM 677 N N . TRP A 1 87 ? -5.001 6.725 7.363 1.00 97.69 87 TRP A N 1
ATOM 678 C CA . TRP A 1 87 ? -4.647 7.556 6.233 1.00 97.69 87 TRP A CA 1
ATOM 679 C C . TRP A 1 87 ? -3.487 6.940 5.461 1.00 97.69 87 TRP A C 1
ATOM 681 O O . TRP A 1 87 ? -2.524 6.452 6.051 1.00 97.69 87 TRP A O 1
ATOM 691 N N . VAL A 1 88 ? -3.628 6.961 4.140 1.00 97.94 88 VAL A N 1
ATOM 692 C CA . VAL A 1 88 ? -2.633 6.557 3.148 1.00 97.94 88 VAL A CA 1
ATOM 693 C C . VAL A 1 88 ? -2.696 7.615 2.053 1.00 97.94 88 VAL A C 1
ATOM 695 O O . VAL A 1 88 ? -3.758 7.798 1.444 1.00 97.94 88 VAL A O 1
ATOM 698 N N . SER A 1 89 ? -1.592 8.328 1.836 1.00 96.88 89 SER A N 1
ATOM 699 C CA . SER A 1 89 ? -1.492 9.451 0.892 1.00 96.88 89 SER A CA 1
ATOM 700 C C . SER A 1 89 ? -1.899 9.070 -0.526 1.00 96.88 89 SER A C 1
ATOM 702 O O . SER A 1 89 ? -2.587 9.834 -1.200 1.00 96.88 89 SER A O 1
ATOM 704 N N . GLU A 1 90 ? -1.512 7.872 -0.951 1.00 97.19 90 GLU A N 1
ATOM 705 C CA . GLU A 1 90 ? -1.743 7.332 -2.288 1.00 97.19 90 GLU A CA 1
ATOM 706 C C . GLU A 1 90 ? -3.221 7.002 -2.525 1.00 97.19 90 GLU A C 1
ATOM 708 O O . GLU A 1 90 ? -3.675 6.985 -3.665 1.00 97.19 90 GLU A O 1
ATOM 713 N N . PHE A 1 91 ? -3.995 6.756 -1.461 1.00 97.31 91 PHE A N 1
ATOM 714 C CA . PHE A 1 91 ? -5.392 6.336 -1.585 1.00 97.31 91 PHE A CA 1
ATOM 715 C C . PHE A 1 91 ? -6.376 7.499 -1.454 1.00 97.31 91 PHE A C 1
ATOM 717 O O . PHE A 1 91 ? -7.427 7.518 -2.096 1.00 97.31 91 PHE A O 1
ATOM 724 N N . SER A 1 92 ? -6.095 8.470 -0.583 1.00 95.25 92 SER A N 1
ATOM 725 C CA . SER A 1 92 ? -7.057 9.527 -0.269 1.00 95.25 92 SER A CA 1
ATOM 726 C C . SER A 1 92 ? -6.389 10.731 0.390 1.00 95.25 92 SER A C 1
ATOM 728 O O . SER A 1 92 ? -5.476 10.605 1.202 1.00 95.25 92 SER A O 1
ATOM 730 N N . LYS A 1 93 ? -6.934 11.926 0.129 1.00 93.19 93 LYS A N 1
ATOM 731 C CA . LYS A 1 93 ? -6.561 13.161 0.843 1.00 93.19 93 LYS A CA 1
ATOM 732 C C . LYS A 1 93 ? -7.037 13.192 2.303 1.00 93.19 93 LYS A C 1
ATOM 734 O O . LYS A 1 93 ? -6.642 14.081 3.045 1.00 93.19 93 LYS A O 1
ATOM 739 N N . GLY A 1 94 ? -7.910 12.268 2.704 1.00 93.81 94 GLY A N 1
ATOM 740 C CA . GLY A 1 94 ? -8.488 12.212 4.046 1.00 93.81 94 GLY A CA 1
ATOM 741 C C . GLY A 1 94 ? -8.581 10.798 4.606 1.00 93.81 94 GLY A C 1
ATOM 742 O O . GLY A 1 94 ? -8.336 9.816 3.899 1.00 93.81 94 GLY A O 1
ATOM 743 N N . TYR A 1 95 ? -8.967 10.722 5.877 1.00 96.75 95 TYR A N 1
ATOM 744 C CA . TYR A 1 95 ? -9.051 9.484 6.640 1.00 96.75 95 TYR A CA 1
ATOM 745 C C . TYR A 1 95 ? -10.170 8.552 6.158 1.00 96.75 95 TYR A C 1
ATOM 747 O O . TYR A 1 95 ? -11.263 8.990 5.795 1.00 96.75 95 TYR A O 1
ATOM 755 N N . PHE A 1 96 ? -9.912 7.252 6.217 1.00 97.69 96 PHE A N 1
ATOM 756 C CA . PHE A 1 96 ? -10.870 6.184 5.948 1.00 97.69 96 PHE A CA 1
ATOM 757 C C . PHE A 1 96 ? -10.764 5.094 7.026 1.00 97.69 96 PHE A C 1
ATOM 759 O O . PHE A 1 96 ? -9.908 5.145 7.907 1.00 97.69 96 PHE A O 1
ATOM 766 N N . SER A 1 97 ? -11.678 4.131 7.016 1.00 96.75 97 SER A N 1
ATOM 767 C CA . SER A 1 97 ? -11.756 3.077 8.029 1.00 96.75 97 SER A CA 1
ATOM 768 C C . SER A 1 97 ? -10.998 1.824 7.610 1.00 96.75 97 SER A C 1
ATOM 770 O O . SER A 1 97 ? -10.176 1.325 8.360 1.00 96.75 97 SER A O 1
ATOM 772 N N . THR A 1 98 ? -11.248 1.287 6.422 1.00 98.00 98 THR A N 1
ATOM 773 C CA . THR A 1 98 ? -10.646 0.017 5.981 1.00 98.00 98 THR A CA 1
ATOM 774 C C . THR A 1 98 ? -10.289 0.082 4.512 1.00 98.00 98 THR A C 1
ATOM 776 O O . THR A 1 98 ? -10.817 0.929 3.788 1.00 98.00 98 THR A O 1
ATOM 779 N N . PHE A 1 99 ? -9.446 -0.838 4.054 1.00 98.56 99 PHE A N 1
ATOM 780 C CA . PHE A 1 99 ? -9.223 -1.023 2.628 1.00 98.56 99 PHE A CA 1
ATOM 781 C C . PHE A 1 99 ? -8.972 -2.484 2.270 1.00 98.56 99 PHE A C 1
ATOM 783 O O . PHE A 1 99 ? -8.522 -3.270 3.103 1.00 98.56 99 PHE A O 1
ATOM 790 N N . VAL A 1 100 ? -9.242 -2.813 1.011 1.00 98.69 100 VAL A N 1
ATOM 791 C CA . VAL A 1 100 ? -8.743 -4.015 0.335 1.00 98.69 100 VAL A CA 1
ATOM 792 C C . VAL A 1 100 ? -8.003 -3.539 -0.902 1.00 98.69 100 VAL A C 1
ATOM 794 O O . VAL A 1 100 ? -8.604 -2.873 -1.738 1.00 98.69 100 VAL A O 1
ATOM 797 N N . TYR A 1 101 ? -6.718 -3.847 -1.007 1.00 98.75 101 TYR A N 1
ATOM 798 C CA . TYR A 1 101 ? -5.849 -3.446 -2.103 1.00 98.75 101 TYR A CA 1
ATOM 799 C C . TYR A 1 101 ? -5.309 -4.685 -2.807 1.00 98.75 101 TYR A C 1
ATOM 801 O O . TYR A 1 101 ? -4.645 -5.518 -2.192 1.00 98.75 101 TYR A O 1
ATOM 809 N N . LYS A 1 102 ? -5.636 -4.811 -4.093 1.00 98.62 102 LYS A N 1
ATOM 810 C CA . LYS A 1 102 ? -5.135 -5.870 -4.970 1.00 98.62 102 LYS A CA 1
ATOM 811 C C . LYS A 1 102 ? -4.091 -5.279 -5.903 1.00 98.62 102 LYS A C 1
ATOM 813 O O . LYS A 1 102 ? -4.367 -4.249 -6.517 1.00 98.62 102 LYS A O 1
ATOM 818 N N . ILE A 1 103 ? -2.931 -5.921 -6.003 1.00 98.00 103 ILE A N 1
ATOM 819 C CA . ILE A 1 103 ? -1.823 -5.478 -6.854 1.00 98.00 103 ILE A CA 1
ATOM 820 C C . ILE A 1 103 ? -0.977 -6.673 -7.290 1.00 98.00 103 ILE A C 1
ATOM 822 O O . ILE A 1 103 ? -0.403 -7.368 -6.452 1.00 98.00 103 ILE A O 1
ATOM 826 N N . GLY A 1 104 ? -0.901 -6.914 -8.601 1.00 94.44 104 GLY A N 1
ATOM 827 C CA . GLY A 1 104 ? -0.331 -8.162 -9.119 1.00 94.44 104 GLY A CA 1
ATOM 828 C C . GLY A 1 104 ? -1.019 -9.375 -8.479 1.00 94.44 104 GLY A C 1
ATOM 829 O O . GLY A 1 104 ? -2.247 -9.419 -8.400 1.00 94.44 104 GLY A O 1
ATOM 830 N N . ASP A 1 105 ? -0.224 -10.303 -7.948 1.00 95.31 105 ASP A N 1
ATOM 831 C CA . ASP A 1 105 ? -0.712 -11.499 -7.246 1.00 95.31 105 ASP A CA 1
ATOM 832 C C . ASP A 1 105 ? -0.957 -11.283 -5.741 1.00 95.31 105 ASP A C 1
ATOM 834 O O . ASP A 1 105 ? -1.311 -12.220 -5.022 1.00 95.31 105 ASP A O 1
ATOM 838 N N . HIS A 1 106 ? -0.776 -10.056 -5.245 1.00 97.88 106 HIS A N 1
ATOM 839 C CA . HIS A 1 106 ? -0.869 -9.747 -3.823 1.00 97.88 106 HIS A CA 1
ATOM 840 C C . HIS A 1 106 ? -2.225 -9.168 -3.428 1.00 97.88 106 HIS A C 1
ATOM 842 O O . HIS A 1 106 ? -2.835 -8.367 -4.147 1.00 97.88 106 HIS A O 1
ATOM 848 N N . VAL A 1 107 ? -2.654 -9.514 -2.215 1.00 98.44 107 VAL A N 1
ATOM 849 C CA . VAL A 1 107 ? -3.834 -8.928 -1.573 1.00 98.44 107 VAL A CA 1
ATOM 850 C C . VAL A 1 107 ? -3.450 -8.387 -0.203 1.00 98.44 107 VAL A C 1
ATOM 852 O O . VAL A 1 107 ? -2.984 -9.118 0.673 1.00 98.44 107 VAL A O 1
ATOM 855 N N . ILE A 1 108 ? -3.683 -7.089 -0.017 1.00 98.62 108 ILE A N 1
ATOM 856 C CA . ILE A 1 108 ? -3.451 -6.373 1.233 1.00 98.62 108 ILE A CA 1
ATOM 857 C C . ILE A 1 108 ? -4.794 -5.899 1.765 1.00 98.62 108 ILE A C 1
ATOM 859 O O . ILE A 1 108 ? -5.501 -5.136 1.110 1.00 98.62 108 ILE A O 1
ATOM 863 N N . GLU A 1 109 ? -5.137 -6.303 2.977 1.00 98.50 109 GLU A N 1
ATOM 864 C CA . GLU A 1 109 ? -6.375 -5.899 3.627 1.00 98.50 109 GLU A CA 1
ATOM 865 C C . GLU A 1 109 ? -6.075 -5.245 4.962 1.00 98.50 109 GLU A C 1
ATOM 867 O O . GLU A 1 109 ? -5.273 -5.736 5.754 1.00 98.50 109 GLU A O 1
ATOM 872 N N . LEU A 1 110 ? -6.777 -4.159 5.244 1.00 98.06 110 LEU A N 1
ATOM 873 C CA . LEU A 1 110 ? -6.821 -3.584 6.571 1.00 98.06 110 LEU A CA 1
ATOM 874 C C . LEU A 1 110 ? -8.249 -3.653 7.081 1.00 98.06 110 LEU A C 1
ATOM 876 O O . LEU A 1 110 ? -9.116 -2.930 6.589 1.00 98.06 110 LEU A O 1
ATOM 880 N N . ARG A 1 111 ? -8.492 -4.508 8.076 1.00 96.12 111 ARG A N 1
ATOM 881 C CA . ARG A 1 111 ? -9.833 -4.768 8.612 1.00 96.12 111 ARG A CA 1
ATOM 882 C C . ARG A 1 111 ? -9.955 -4.393 10.081 1.00 96.12 111 ARG A C 1
ATOM 884 O O . ARG A 1 111 ? -8.994 -4.468 10.845 1.00 96.12 111 ARG A O 1
ATOM 891 N N . LYS A 1 112 ? -11.171 -4.029 10.487 1.00 94.62 112 LYS A N 1
ATOM 892 C CA . LYS A 1 112 ? -11.517 -3.819 11.895 1.00 94.62 112 LYS A CA 1
ATOM 893 C C . LYS A 1 112 ? -11.644 -5.158 12.627 1.00 94.62 112 LYS A C 1
ATOM 895 O O . LYS A 1 112 ? -12.269 -6.088 12.131 1.00 94.62 112 LYS A O 1
ATOM 900 N N . ALA A 1 113 ? -11.113 -5.210 13.842 1.00 94.12 113 ALA A N 1
ATOM 901 C CA . ALA A 1 113 ? -11.200 -6.319 14.784 1.00 94.12 113 ALA A CA 1
ATOM 902 C C . ALA A 1 113 ? -11.620 -5.787 16.173 1.00 94.12 113 ALA A C 1
ATOM 904 O O . ALA A 1 113 ? -10.818 -5.790 17.113 1.00 94.12 113 ALA A O 1
ATOM 905 N N . PRO A 1 114 ? -12.866 -5.291 16.323 1.00 92.50 114 PRO A N 1
ATOM 906 C CA . PRO A 1 114 ? -13.321 -4.593 17.533 1.00 92.50 114 PRO A CA 1
ATOM 907 C C . PRO A 1 114 ? -13.243 -5.462 18.795 1.00 92.50 114 PRO A C 1
ATOM 909 O O . PRO A 1 114 ? -12.945 -4.960 19.877 1.00 92.50 114 PRO A O 1
ATOM 912 N N . ASN A 1 115 ? -13.427 -6.773 18.635 1.00 92.00 115 ASN A N 1
ATOM 913 C CA . ASN A 1 115 ? -13.435 -7.741 19.731 1.00 92.00 115 ASN A CA 1
ATOM 914 C C . ASN A 1 115 ? -12.026 -8.110 20.229 1.00 92.00 115 ASN A C 1
ATOM 916 O O . ASN A 1 115 ? -11.893 -8.791 21.241 1.00 92.00 115 ASN A O 1
ATOM 920 N N . ARG A 1 116 ? -10.960 -7.690 19.534 1.00 90.56 116 ARG A N 1
ATOM 921 C CA . ARG A 1 116 ? -9.577 -7.991 19.926 1.00 90.56 116 ARG A CA 1
ATOM 922 C C . ARG A 1 116 ? -8.989 -6.867 20.764 1.00 90.56 116 ARG A C 1
ATOM 924 O O . ARG A 1 116 ? -9.192 -5.691 20.471 1.00 90.56 116 ARG A O 1
ATOM 931 N N . ASN A 1 117 ? -8.198 -7.195 21.784 1.00 90.69 117 ASN A N 1
ATOM 932 C CA . ASN A 1 117 ? -7.463 -6.187 22.552 1.00 90.69 117 ASN A CA 1
ATOM 933 C C . ASN A 1 117 ? -6.129 -5.814 21.885 1.00 90.69 117 ASN A C 1
ATOM 935 O O . ASN A 1 117 ? -5.065 -6.195 22.354 1.00 90.69 117 ASN A O 1
ATOM 939 N N . ILE A 1 118 ? -6.210 -5.120 20.748 1.00 91.19 118 ILE A N 1
ATOM 940 C CA . ILE A 1 118 ? -5.065 -4.723 19.915 1.00 91.19 118 ILE A CA 1
ATOM 941 C C . ILE A 1 118 ? -5.137 -3.228 19.587 1.00 91.19 118 ILE A C 1
ATOM 943 O O . ILE A 1 118 ? -6.227 -2.642 19.588 1.00 91.19 118 ILE A O 1
ATOM 947 N N . LYS A 1 119 ? -3.993 -2.612 19.275 1.00 90.69 119 LYS A N 1
ATOM 948 C CA . LYS A 1 119 ? -3.917 -1.191 18.921 1.00 90.69 119 LYS A CA 1
ATOM 949 C C . LYS A 1 119 ? -4.777 -0.871 17.693 1.00 90.69 119 LYS A C 1
ATOM 951 O O . LYS A 1 119 ? -4.812 -1.631 16.727 1.00 90.69 119 LYS A O 1
ATOM 956 N N . GLY A 1 120 ? -5.541 0.219 17.768 1.00 91.75 120 GLY A N 1
ATOM 957 C CA . GLY A 1 120 ? -6.451 0.661 16.705 1.00 91.75 120 GLY A CA 1
ATOM 958 C C . GLY A 1 120 ? -7.637 -0.264 16.395 1.00 91.75 120 GLY A C 1
ATOM 959 O O . GLY A 1 120 ? -8.462 0.062 15.538 1.00 91.75 120 GLY A O 1
ATOM 960 N N . LYS A 1 121 ? -7.732 -1.430 17.058 1.00 95.06 121 LYS A N 1
ATOM 961 C CA . LYS A 1 121 ? -8.649 -2.518 16.681 1.00 95.06 121 LYS A CA 1
ATOM 962 C C . LYS A 1 121 ? -8.520 -2.866 15.193 1.00 95.06 121 LYS A C 1
ATOM 964 O O . LYS A 1 121 ? -9.533 -3.053 14.521 1.00 95.06 121 LYS A O 1
ATOM 969 N N . TYR A 1 122 ? -7.288 -2.913 14.683 1.00 95.62 122 TYR A N 1
ATOM 970 C CA . TYR A 1 122 ? -6.990 -3.179 13.277 1.00 95.62 122 TYR A CA 1
ATOM 971 C C . TYR A 1 122 ? -6.098 -4.399 13.092 1.00 95.62 122 TYR A C 1
ATOM 973 O O . TYR A 1 122 ? -5.113 -4.583 13.804 1.00 95.62 122 TYR A O 1
ATOM 981 N N . GLU A 1 123 ? -6.415 -5.183 12.070 1.00 96.19 123 GLU A N 1
ATOM 982 C CA . GLU A 1 123 ? -5.556 -6.241 11.557 1.00 96.19 123 GLU A CA 1
ATOM 983 C C . GLU A 1 123 ? -5.146 -5.892 10.133 1.00 96.19 123 GLU A C 1
ATOM 985 O O . GLU A 1 123 ? -6.002 -5.639 9.283 1.00 96.19 123 GLU A O 1
ATOM 990 N N . LEU A 1 124 ? -3.838 -5.893 9.893 1.00 97.56 124 LEU A N 1
ATOM 991 C CA . LEU A 1 124 ? -3.259 -5.827 8.563 1.00 97.56 124 LEU A CA 1
ATOM 992 C C . LEU A 1 124 ? -3.023 -7.256 8.077 1.00 97.56 124 LEU A C 1
ATOM 994 O O . LEU A 1 124 ? -2.349 -8.037 8.745 1.00 97.56 124 LEU A O 1
ATOM 998 N N . ILE A 1 125 ? -3.563 -7.596 6.919 1.00 97.88 125 ILE A N 1
ATOM 999 C CA . ILE A 1 125 ? -3.422 -8.904 6.293 1.00 97.88 125 ILE A CA 1
ATOM 1000 C C . ILE A 1 125 ? -2.700 -8.705 4.976 1.00 97.88 125 ILE A C 1
ATOM 1002 O O . ILE A 1 125 ? -3.142 -7.915 4.152 1.00 97.88 125 ILE A O 1
ATOM 1006 N N . ILE A 1 126 ? -1.603 -9.423 4.778 1.00 97.69 126 ILE A N 1
ATOM 1007 C CA . ILE A 1 126 ? -0.873 -9.446 3.510 1.00 97.69 126 ILE A CA 1
ATOM 1008 C C . ILE A 1 126 ? -0.784 -10.903 3.091 1.00 97.69 126 ILE A C 1
ATOM 1010 O O . ILE A 1 126 ? -0.191 -11.710 3.813 1.00 97.69 126 ILE A O 1
ATOM 1014 N N . ASP A 1 127 ? -1.424 -11.248 1.978 1.00 96.81 127 ASP A N 1
ATOM 1015 C CA . ASP A 1 127 ? -1.467 -12.610 1.435 1.00 96.81 127 ASP A CA 1
ATOM 1016 C C . ASP A 1 127 ? -1.875 -13.645 2.503 1.00 96.81 127 ASP A C 1
ATOM 1018 O O . ASP A 1 127 ? -1.231 -14.674 2.717 1.00 96.81 127 ASP A O 1
ATOM 1022 N N . GLY A 1 128 ? -2.915 -13.307 3.271 1.00 95.19 128 GLY A N 1
ATOM 1023 C CA . GLY A 1 128 ? -3.453 -14.131 4.359 1.00 95.19 128 GLY A CA 1
ATOM 1024 C C . GLY A 1 128 ? -2.672 -14.087 5.681 1.00 95.19 128 GLY A C 1
ATOM 1025 O O . GLY A 1 128 ? -3.156 -14.605 6.688 1.00 95.19 128 GLY A O 1
ATOM 1026 N N . LYS A 1 129 ? -1.495 -13.450 5.742 1.00 94.94 129 LYS A N 1
ATOM 1027 C CA . LYS A 1 129 ? -0.694 -13.341 6.974 1.00 94.94 129 LYS A CA 1
ATOM 1028 C C . LYS A 1 129 ? -1.099 -12.112 7.780 1.00 94.94 129 LYS A C 1
ATOM 1030 O O . LYS A 1 129 ? -1.022 -10.995 7.282 1.00 94.94 129 LYS A O 1
ATOM 1035 N N . ILE A 1 130 ? -1.477 -12.326 9.041 1.00 95.69 130 ILE A N 1
ATOM 1036 C CA . ILE A 1 130 ? -1.940 -11.266 9.945 1.00 95.69 130 ILE A CA 1
ATOM 1037 C C . ILE A 1 130 ? -0.763 -10.609 10.681 1.00 95.69 130 ILE A C 1
ATOM 1039 O O . ILE A 1 130 ? 0.023 -11.278 11.361 1.00 95.69 130 ILE A O 1
ATOM 1043 N N . SER A 1 131 ? -0.735 -9.284 10.631 1.00 94.75 131 SER A N 1
ATOM 1044 C CA . SER A 1 131 ? 0.138 -8.390 11.386 1.00 94.75 131 SER A CA 1
ATOM 1045 C C . SER A 1 131 ? -0.702 -7.320 12.091 1.00 94.75 131 SER A C 1
ATOM 1047 O O . SER A 1 131 ? -1.801 -6.980 11.650 1.00 94.75 131 SER A O 1
ATOM 1049 N N . LEU A 1 132 ? -0.206 -6.795 13.208 1.00 94.56 132 LEU A N 1
ATOM 1050 C CA . LEU A 1 132 ? -0.897 -5.797 14.026 1.00 94.56 132 LEU A CA 1
ATOM 1051 C C . LEU A 1 132 ? -0.055 -4.524 14.121 1.00 94.56 132 LEU A C 1
ATOM 1053 O O . LEU A 1 132 ? 1.170 -4.582 14.019 1.00 94.56 132 LEU A O 1
ATOM 1057 N N . PHE A 1 133 ? -0.707 -3.389 14.362 1.00 92.81 133 PHE A N 1
ATOM 1058 C CA . PHE A 1 133 ? -0.012 -2.145 14.685 1.00 92.81 133 PHE A CA 1
ATOM 1059 C C . PHE A 1 133 ? 0.729 -2.279 16.016 1.00 92.81 133 PHE A C 1
ATOM 1061 O O . PHE A 1 133 ? 0.118 -2.610 17.032 1.00 92.81 133 PHE A O 1
ATOM 1068 N N . ASP A 1 134 ? 2.024 -1.980 15.996 1.00 89.25 134 ASP A N 1
ATOM 1069 C CA . ASP A 1 134 ? 2.831 -1.766 17.202 1.00 89.25 134 ASP A CA 1
ATOM 1070 C C . ASP A 1 134 ? 2.906 -0.267 17.535 1.00 89.25 134 ASP A C 1
ATOM 1072 O O . ASP A 1 134 ? 2.695 0.166 18.665 1.00 89.25 134 ASP A O 1
ATOM 1076 N N . THR A 1 135 ? 3.078 0.558 16.497 1.00 90.81 135 THR A N 1
ATOM 1077 C CA . THR A 1 135 ? 3.075 2.027 16.583 1.00 90.81 135 THR A CA 1
ATOM 1078 C C . THR A 1 135 ? 1.855 2.631 15.873 1.00 90.81 135 THR A C 1
ATOM 1080 O O . THR A 1 135 ? 0.939 1.913 15.477 1.00 90.81 135 THR A O 1
ATOM 1083 N N . ASN A 1 136 ? 1.802 3.959 15.712 1.00 95.12 136 ASN A N 1
ATOM 1084 C CA . ASN A 1 136 ? 0.779 4.620 14.887 1.00 95.12 136 ASN A CA 1
ATOM 1085 C C . ASN A 1 136 ? 1.081 4.563 13.381 1.00 95.12 136 ASN A C 1
ATOM 1087 O O . ASN A 1 136 ? 0.290 5.079 12.598 1.00 95.12 136 ASN A O 1
ATOM 1091 N N . THR A 1 137 ? 2.192 3.956 12.964 1.00 96.12 137 THR A N 1
ATOM 1092 C CA . THR A 1 137 ? 2.573 3.887 11.554 1.00 96.12 137 THR A CA 1
ATOM 1093 C C . THR A 1 137 ? 3.010 2.475 11.196 1.00 96.12 137 THR A C 1
ATOM 1095 O O . THR A 1 137 ? 3.856 1.891 11.871 1.00 96.12 137 THR A O 1
ATOM 1098 N N . ILE A 1 138 ? 2.473 1.945 10.099 1.00 96.88 138 ILE A N 1
ATOM 1099 C CA . ILE A 1 138 ? 3.032 0.774 9.420 1.00 96.88 138 ILE A CA 1
ATOM 1100 C C . ILE A 1 138 ? 3.534 1.224 8.056 1.00 96.88 138 ILE A C 1
ATOM 1102 O O . ILE A 1 138 ? 2.837 1.931 7.337 1.00 96.88 138 ILE A O 1
ATOM 1106 N N . GLN A 1 139 ? 4.732 0.795 7.691 1.00 97.69 139 GLN A N 1
ATOM 1107 C CA . GLN A 1 139 ? 5.253 0.948 6.338 1.00 97.69 139 GLN A CA 1
ATOM 1108 C C . GLN A 1 139 ? 5.124 -0.380 5.601 1.00 97.69 139 GLN A C 1
ATOM 1110 O O . GLN A 1 139 ? 5.517 -1.416 6.133 1.00 97.69 139 GLN A O 1
ATOM 1115 N N . LEU A 1 140 ? 4.575 -0.351 4.393 1.00 97.94 140 LEU A N 1
ATOM 1116 C CA . LEU A 1 140 ? 4.587 -1.472 3.463 1.00 97.94 140 LEU A CA 1
ATOM 1117 C C . LEU A 1 140 ? 5.690 -1.219 2.450 1.00 97.94 140 LEU A C 1
ATOM 1119 O O . LEU A 1 140 ? 5.531 -0.379 1.564 1.00 97.94 140 LEU A O 1
ATOM 1123 N N . ASP A 1 141 ? 6.799 -1.933 2.595 1.00 97.69 141 ASP A N 1
ATOM 1124 C CA . ASP A 1 141 ? 7.864 -1.901 1.603 1.00 97.69 141 ASP A CA 1
ATOM 1125 C C . ASP A 1 141 ? 7.561 -2.947 0.530 1.00 97.69 141 ASP A C 1
ATOM 1127 O O . ASP A 1 141 ? 7.596 -4.156 0.780 1.00 97.69 141 ASP A O 1
ATOM 1131 N N . PHE A 1 142 ? 7.246 -2.470 -0.667 1.00 98.31 142 PHE A N 1
ATOM 1132 C CA . PHE A 1 142 ? 7.144 -3.273 -1.874 1.00 98.31 142 PHE A CA 1
ATOM 1133 C C . PHE A 1 142 ? 8.555 -3.433 -2.421 1.00 98.31 142 PHE A C 1
ATOM 1135 O O . PHE A 1 142 ? 9.113 -2.471 -2.936 1.00 98.31 142 PHE A O 1
ATOM 1142 N N . ALA A 1 143 ? 9.146 -4.616 -2.264 1.00 97.81 143 ALA A N 1
ATOM 1143 C CA . ALA A 1 143 ? 10.441 -4.926 -2.858 1.00 97.81 143 ALA A CA 1
ATOM 1144 C C . ALA A 1 143 ? 10.221 -5.453 -4.275 1.00 97.81 143 ALA A C 1
ATOM 1146 O O . ALA A 1 143 ? 9.423 -6.380 -4.459 1.00 97.81 143 ALA A O 1
ATOM 1147 N N . PHE A 1 144 ? 10.940 -4.899 -5.247 1.00 97.12 144 PHE A N 1
ATOM 1148 C CA . PHE A 1 144 ? 10.785 -5.275 -6.648 1.00 97.12 144 PHE A CA 1
ATOM 1149 C C . PHE A 1 144 ? 11.926 -6.160 -7.148 1.00 97.12 144 PHE A C 1
ATOM 1151 O O . PHE A 1 144 ? 13.023 -6.194 -6.587 1.00 97.12 144 PHE A O 1
ATOM 1158 N N . ASP A 1 145 ? 11.641 -6.886 -8.220 1.00 94.56 145 ASP A N 1
ATOM 1159 C CA . ASP A 1 145 ? 12.626 -7.453 -9.128 1.00 94.56 145 ASP A CA 1
ATOM 1160 C C . ASP A 1 145 ? 12.202 -7.198 -10.584 1.00 94.56 145 ASP A C 1
ATOM 1162 O O . ASP A 1 145 ? 11.295 -6.410 -10.858 1.00 94.56 145 ASP A O 1
ATOM 1166 N N . GLU A 1 146 ? 12.879 -7.846 -11.527 1.00 91.50 146 GLU A N 1
ATOM 1167 C CA . GLU A 1 146 ? 12.633 -7.697 -12.963 1.00 91.50 146 GLU A CA 1
ATOM 1168 C C . GLU A 1 146 ? 11.198 -8.063 -13.389 1.00 91.50 146 GLU A C 1
ATOM 1170 O O . GLU A 1 146 ? 10.737 -7.589 -14.425 1.00 91.50 146 GLU A O 1
ATOM 1175 N N . ASN A 1 147 ? 10.471 -8.855 -12.592 1.00 92.00 147 ASN A N 1
ATOM 1176 C CA . ASN A 1 147 ? 9.112 -9.306 -12.901 1.00 92.00 147 ASN A CA 1
ATOM 1177 C C . ASN A 1 147 ? 8.023 -8.516 -12.155 1.00 92.00 147 ASN A C 1
ATOM 1179 O O . ASN A 1 147 ? 6.837 -8.789 -12.341 1.00 92.00 147 ASN A O 1
ATOM 1183 N N . GLY A 1 148 ? 8.394 -7.551 -11.307 1.00 95.38 148 GLY A N 1
ATOM 1184 C CA . GLY A 1 148 ? 7.451 -6.768 -10.515 1.00 95.38 148 GLY A CA 1
ATOM 1185 C C . GLY A 1 148 ? 7.653 -6.929 -9.014 1.00 95.38 148 GLY A C 1
ATOM 1186 O O . GLY A 1 148 ? 8.773 -6.840 -8.520 1.00 95.38 148 GLY A O 1
ATOM 1187 N N . ILE A 1 149 ? 6.565 -7.088 -8.253 1.00 97.25 149 ILE A N 1
ATOM 1188 C CA . ILE A 1 149 ? 6.636 -7.187 -6.789 1.00 97.25 149 ILE A CA 1
ATOM 1189 C C . ILE A 1 149 ? 7.141 -8.576 -6.408 1.00 97.25 149 ILE A C 1
ATOM 1191 O O . ILE A 1 149 ? 6.454 -9.577 -6.576 1.00 97.25 149 ILE A O 1
ATOM 1195 N N . LYS A 1 150 ? 8.328 -8.622 -5.812 1.00 96.00 150 LYS A N 1
ATOM 1196 C CA . LYS A 1 150 ? 8.914 -9.848 -5.272 1.00 96.00 150 LYS A CA 1
ATOM 1197 C C . LYS A 1 150 ? 8.303 -10.229 -3.928 1.00 96.00 150 LYS A C 1
ATOM 1199 O O . LYS A 1 150 ? 8.147 -11.406 -3.607 1.00 96.00 150 LYS A O 1
ATOM 1204 N N . ARG A 1 151 ? 8.077 -9.228 -3.073 1.00 96.25 151 ARG A N 1
ATOM 1205 C CA . ARG A 1 151 ? 7.477 -9.386 -1.742 1.00 96.25 151 ARG A CA 1
ATOM 1206 C C . ARG A 1 151 ? 7.044 -8.045 -1.169 1.00 96.25 151 ARG A C 1
ATOM 1208 O O . ARG A 1 151 ? 7.606 -7.006 -1.504 1.00 96.25 151 ARG A O 1
ATOM 1215 N N . ILE A 1 152 ? 6.135 -8.114 -0.203 1.00 97.69 152 ILE A N 1
ATOM 1216 C CA . ILE A 1 152 ? 5.678 -6.969 0.583 1.00 97.69 152 ILE A CA 1
ATOM 1217 C C . ILE A 1 152 ? 6.094 -7.186 2.038 1.00 97.69 152 ILE A C 1
ATOM 1219 O O . ILE A 1 152 ? 5.786 -8.220 2.636 1.00 97.69 152 ILE A O 1
ATOM 1223 N N . ILE A 1 153 ? 6.823 -6.225 2.604 1.00 95.44 153 ILE A N 1
ATOM 1224 C CA . ILE A 1 153 ? 7.380 -6.307 3.955 1.00 95.44 153 ILE A CA 1
ATOM 1225 C C . ILE A 1 153 ? 6.700 -5.252 4.833 1.00 95.44 153 ILE A C 1
ATOM 1227 O O . ILE A 1 153 ? 6.918 -4.059 4.624 1.00 95.44 153 ILE A O 1
ATOM 1231 N N . PRO A 1 154 ? 5.893 -5.650 5.831 1.00 94.88 154 PRO A N 1
ATOM 1232 C CA . PRO A 1 154 ? 5.365 -4.705 6.803 1.00 94.88 154 PRO A CA 1
ATOM 1233 C C . PRO A 1 154 ? 6.436 -4.370 7.857 1.00 94.88 154 PRO A C 1
ATOM 1235 O O . PRO A 1 154 ? 6.897 -5.254 8.581 1.00 94.88 154 PRO A O 1
ATOM 1238 N N . ARG A 1 155 ? 6.809 -3.092 7.981 1.00 92.94 155 ARG A N 1
ATOM 1239 C CA . ARG A 1 155 ? 7.647 -2.550 9.068 1.00 92.94 155 ARG A CA 1
ATOM 1240 C C . ARG A 1 155 ? 6.805 -1.734 10.045 1.00 92.94 155 ARG A C 1
ATOM 1242 O O . ARG A 1 155 ? 5.833 -1.098 9.649 1.00 92.94 155 ARG A O 1
ATOM 1249 N N . GLY A 1 156 ? 7.176 -1.743 11.327 1.00 85.50 156 GLY A N 1
ATOM 1250 C CA . GLY A 1 156 ? 6.370 -1.123 12.394 1.00 85.50 156 GLY A CA 1
ATOM 1251 C C . GLY A 1 156 ? 5.117 -1.928 12.768 1.00 85.50 156 GLY A C 1
ATOM 1252 O O . GLY A 1 156 ? 4.234 -1.422 13.463 1.00 85.50 156 GLY A O 1
ATOM 1253 N N . ALA A 1 157 ? 5.045 -3.179 12.301 1.00 87.81 157 ALA A N 1
ATOM 1254 C CA . ALA A 1 157 ? 3.986 -4.124 12.610 1.00 87.81 157 ALA A CA 1
ATOM 1255 C C . ALA A 1 157 ? 4.546 -5.318 13.392 1.00 87.81 157 ALA A C 1
ATOM 1257 O O . ALA A 1 157 ? 5.631 -5.816 13.090 1.00 87.81 157 ALA A O 1
ATOM 1258 N N . ILE A 1 158 ? 3.775 -5.816 14.354 1.00 89.38 158 ILE A N 1
ATOM 1259 C CA . ILE A 1 158 ? 4.075 -7.062 15.062 1.00 89.38 158 IL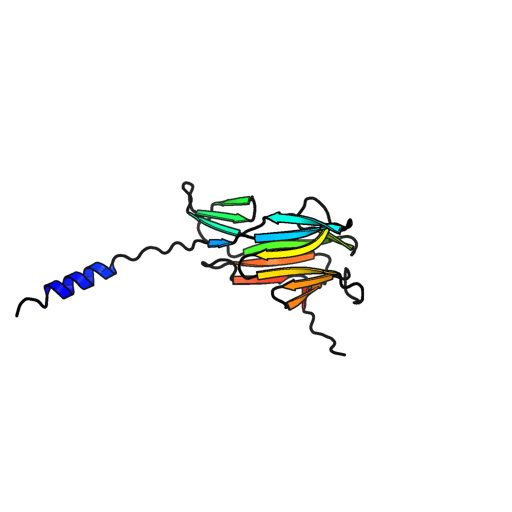E A CA 1
ATOM 1260 C C . ILE A 1 158 ? 3.320 -8.213 14.409 1.00 89.38 158 ILE A C 1
ATOM 1262 O O . ILE A 1 158 ? 2.128 -8.121 14.103 1.00 89.38 158 ILE A O 1
ATOM 1266 N N . LYS A 1 159 ? 4.019 -9.323 14.183 1.00 84.38 159 LYS A N 1
ATOM 1267 C CA . LYS A 1 159 ? 3.401 -10.529 13.633 1.00 84.38 159 LYS A CA 1
ATOM 1268 C C . LYS A 1 159 ? 2.425 -11.088 14.665 1.00 84.38 159 LYS A C 1
ATOM 1270 O O . LYS A 1 159 ? 2.779 -11.212 15.835 1.00 84.38 159 LYS A O 1
ATOM 1275 N N . ASN A 1 160 ? 1.214 -11.455 14.250 1.00 75.44 160 ASN A N 1
ATOM 1276 C CA . ASN A 1 160 ? 0.270 -12.110 15.153 1.00 75.44 160 ASN A CA 1
ATOM 1277 C C . ASN A 1 160 ? 0.682 -13.580 15.345 1.00 75.44 160 ASN A C 1
ATOM 1279 O O . ASN A 1 160 ? 0.165 -14.478 14.684 1.00 75.44 160 ASN A O 1
ATOM 1283 N N . ILE A 1 161 ? 1.663 -13.815 16.216 1.00 64.88 161 ILE A N 1
ATOM 1284 C CA . ILE A 1 161 ? 2.038 -15.143 16.711 1.00 64.88 161 ILE A CA 1
ATOM 1285 C C . ILE A 1 161 ? 1.029 -15.448 17.816 1.00 64.88 161 ILE A C 1
ATOM 1287 O O . ILE A 1 161 ? 1.140 -14.918 18.917 1.00 64.88 161 ILE A O 1
ATOM 1291 N N . GLY A 1 162 ? -0.053 -16.145 17.475 1.00 51.94 162 GLY A N 1
ATOM 1292 C CA . GLY A 1 162 ? -1.219 -16.241 18.348 1.00 51.94 162 GLY A CA 1
ATOM 1293 C C . GLY A 1 162 ? -0.880 -16.667 19.779 1.00 51.94 162 GLY A C 1
ATOM 1294 O O . GLY A 1 162 ? -0.121 -17.609 19.994 1.00 51.94 162 GLY A O 1
ATOM 1295 N N . GLN A 1 163 ? -1.558 -16.057 20.755 1.00 43.25 163 GLN A N 1
ATOM 1296 C CA . GLN A 1 163 ? -2.106 -16.880 21.825 1.00 43.25 163 GLN A CA 1
ATOM 1297 C C . GLN A 1 163 ? -3.189 -17.740 21.172 1.00 43.25 163 GLN A C 1
ATOM 1299 O O . GLN A 1 163 ? -4.318 -17.288 20.987 1.00 43.25 163 GLN A O 1
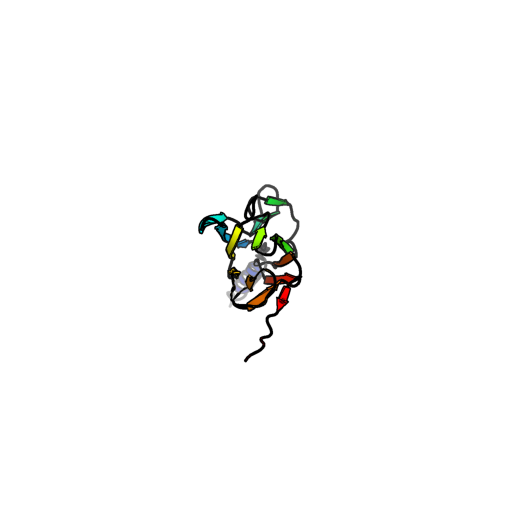ATOM 1304 N N . MET A 1 164 ? -2.814 -18.946 20.741 1.00 33.91 164 MET A N 1
ATOM 1305 C CA . MET A 1 164 ? -3.793 -20.019 20.637 1.00 33.91 164 MET A CA 1
ATOM 1306 C C . MET A 1 164 ? -4.293 -20.258 22.063 1.00 33.91 164 MET A C 1
ATOM 1308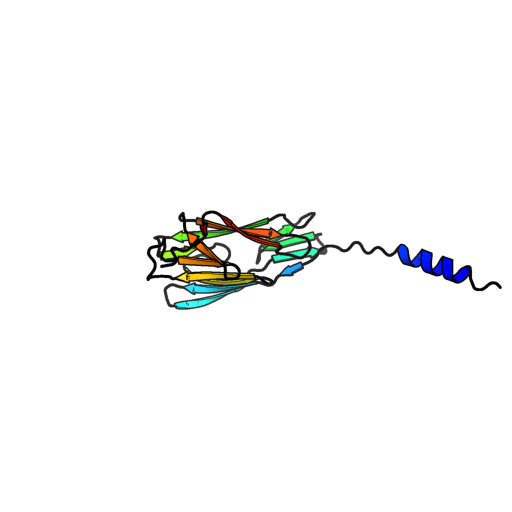 O O . MET A 1 164 ? -3.521 -20.676 22.926 1.00 33.91 164 MET A O 1
ATOM 1312 N N . LYS A 1 165 ? -5.544 -19.898 22.323 1.00 31.42 165 LYS A N 1
ATOM 1313 C CA . LYS A 1 165 ? -6.315 -20.436 23.436 1.00 31.42 165 LYS A CA 1
ATOM 1314 C C . LYS A 1 165 ? -7.431 -21.272 22.847 1.00 31.42 165 LYS A C 1
ATOM 1316 O O . LYS A 1 165 ? -8.015 -20.800 21.846 1.00 31.42 165 LYS A O 1
#

Sequence (165 aa):
MFFSRSIMYLCLLALFVSTKASAEFDLPGQAIIVYPSGLKKPVDFGFSYKMTDEGTRFSAGNSSVAVSQVPEQYTLALYLHQDQYIWVSEFSKGYFSTFVYKIGDHVIELRKAPNRNIKGKYELIIDGKISLFDTNTIQLDFAFDENGIKRIIPRGAIKNIGQMK

Radius of gyration: 22.67 Å; chains: 1; bounding box: 49×49×73 Å